Protein AF-A0A068NRI7-F1 (afdb_monomer)

pLDDT: mean 73.52, std 16.6, range [37.78, 91.44]

Mean predicted aligned error: 12.11 Å

Nearest PDB structures (foldseek):
  4r61-assembly1_A  TM=4.196E-01  e=1.698E+00  Human immunodeficiency virus 1

Solvent-accessible surface area (backbone atoms only — not comparable to full-atom values): 8405 Å² total; per-residue (Å²): 145,88,80,81,81,70,68,79,80,62,70,83,78,77,62,83,80,67,79,83,76,74,91,90,63,60,71,65,59,54,49,50,52,50,51,49,53,53,49,50,48,50,33,70,68,40,22,70,54,32,53,52,50,45,71,75,42,43,73,73,59,68,52,39,70,60,49,52,52,51,52,48,50,52,59,65,70,60,54,87,84,60,59,72,66,61,56,49,52,52,51,52,52,51,51,54,51,51,52,53,54,55,39,54,70,39,45,53,65,69,52,34,29,73,70,63,71,39,52,66,67,57,51,53,51,54,51,52,52,53,52,52,44,52,56,50,67,72,72,105

Organism: NCBI:txid661478

Sequence (140 aa):
MRRRLILIVLISTLSAVGLAQQPGGSALDTASSWLRTQWQRVQNEGRPAAERVVRQFPERFKNMRSQIARISKLASDFSDDHHLTEKKELLVELWRVRGSVNLLALLSPDMLHQLTGMDTKTLTTLQSQLDGIRAKLSKG

Secondary structure (DSSP, 8-state):
--SSSSTTSSTTSS-TTSTT--SSS-HHHHHHHHHHHHHHHHHHHHHHHHHHHHHH-THHHHTHHHHHHHHHHHHHH--TTS-HHHHHHHHHHHHHHHHHHHHHTTS-HHHHHHHHS--HHHHHHHHHHHHHHHHHHTT-

Radius of gyration: 17.85 Å; Cα contacts (8 Å, |Δi|>4): 71; chains: 1; bounding box: 34×45×47 Å

Foldseek 3Di:
DPPDPPPPVPPPPPCPVPQPDDPDDDSVVVVVVVVVVVVVVCLVVLLVVLLVVCVVCVVVQQCLVVLLVVLLVVLVVDDPPDDPVVLVVSVVSLVVSLVNLVSLVSYDQVSNCVRHVDGPVVSVVSVVSSVVSVVSSVVD

Structure (mmCIF, N/CA/C/O backbone):
data_AF-A0A068NRI7-F1
#
_entry.id   AF-A0A068NRI7-F1
#
loop_
_atom_site.group_PDB
_atom_site.id
_atom_site.type_symbol
_atom_site.label_atom_id
_atom_site.label_alt_id
_atom_site.label_comp_id
_atom_site.label_asym_id
_atom_site.label_entity_id
_atom_site.label_seq_id
_atom_site.pdbx_PDB_ins_code
_atom_site.Cartn_x
_atom_site.Cartn_y
_atom_site.Cartn_z
_atom_site.occupancy
_atom_site.B_iso_or_equiv
_atom_site.auth_seq_id
_atom_site.auth_comp_id
_atom_site.auth_asym_id
_atom_site.auth_atom_id
_atom_site.pdbx_PDB_model_num
ATOM 1 N N . MET A 1 1 ? 15.173 18.777 18.608 1.00 39.78 1 MET A N 1
ATOM 2 C CA . MET A 1 1 ? 14.147 17.708 18.503 1.00 39.78 1 MET A CA 1
ATOM 3 C C . MET A 1 1 ? 14.150 17.055 17.105 1.00 39.78 1 MET A C 1
ATOM 5 O O . MET A 1 1 ? 13.212 17.242 16.348 1.00 39.78 1 MET A O 1
ATOM 9 N N . ARG A 1 2 ? 15.207 16.321 16.707 1.00 39.12 2 ARG A N 1
ATOM 10 C CA . ARG A 1 2 ? 15.356 15.790 15.322 1.00 39.12 2 ARG A CA 1
ATOM 11 C C . ARG A 1 2 ? 15.851 14.331 15.217 1.00 39.12 2 ARG A C 1
ATOM 13 O O . ARG A 1 2 ? 16.317 13.924 14.165 1.00 39.12 2 ARG A O 1
ATOM 20 N N . ARG A 1 3 ? 15.759 13.521 16.282 1.00 41.31 3 ARG A N 1
ATOM 21 C CA . ARG A 1 3 ? 16.348 12.158 16.311 1.00 41.31 3 ARG A CA 1
ATOM 22 C C . ARG A 1 3 ? 15.366 10.987 16.475 1.00 41.31 3 ARG A C 1
ATOM 24 O O . ARG A 1 3 ? 15.809 9.851 16.541 1.00 41.31 3 ARG A O 1
ATOM 31 N N . ARG A 1 4 ? 14.047 11.215 16.517 1.00 41.41 4 ARG A N 1
ATOM 32 C CA . ARG A 1 4 ? 13.067 10.147 16.832 1.00 41.41 4 ARG A CA 1
ATOM 33 C C . ARG A 1 4 ? 12.369 9.490 15.631 1.00 41.41 4 ARG A C 1
ATOM 35 O O . ARG A 1 4 ? 11.607 8.559 15.833 1.00 41.41 4 ARG A O 1
ATOM 42 N N . LEU A 1 5 ? 12.640 9.921 14.396 1.00 39.03 5 LEU A N 1
ATOM 43 C CA . LEU A 1 5 ? 11.938 9.410 13.203 1.00 39.03 5 LEU A CA 1
ATOM 44 C C . LEU A 1 5 ? 12.660 8.271 12.460 1.00 39.03 5 LEU A C 1
ATOM 46 O O . LEU A 1 5 ? 12.080 7.684 11.556 1.00 39.03 5 LEU A O 1
ATOM 50 N N . ILE A 1 6 ? 13.888 7.916 12.852 1.00 43.09 6 ILE A N 1
ATOM 51 C CA . ILE A 1 6 ? 14.686 6.880 12.164 1.00 43.09 6 ILE A CA 1
ATOM 52 C C . ILE A 1 6 ? 14.401 5.461 12.706 1.00 43.09 6 ILE A C 1
ATOM 54 O O . ILE A 1 6 ? 14.737 4.469 12.069 1.00 43.09 6 ILE A O 1
ATOM 58 N N . LEU A 1 7 ? 13.708 5.331 13.842 1.00 38.03 7 LEU A N 1
ATOM 59 C CA . LEU A 1 7 ? 13.596 4.049 14.549 1.00 38.03 7 LEU A CA 1
ATOM 60 C C . LEU A 1 7 ? 12.488 3.104 14.050 1.00 38.03 7 LEU A C 1
ATOM 62 O O . LEU A 1 7 ? 12.504 1.933 14.404 1.00 38.03 7 LEU A O 1
ATOM 66 N N . ILE A 1 8 ? 11.556 3.563 13.208 1.00 45.94 8 ILE A N 1
ATOM 67 C CA . ILE A 1 8 ? 10.410 2.729 12.784 1.00 45.94 8 ILE A CA 1
ATOM 68 C C . ILE A 1 8 ? 10.731 1.887 11.535 1.00 45.94 8 ILE A C 1
ATOM 70 O O . ILE A 1 8 ? 10.105 0.860 11.299 1.00 45.94 8 ILE A O 1
ATOM 74 N N . VAL A 1 9 ? 11.759 2.249 10.760 1.00 40.50 9 VAL A N 1
ATOM 75 C CA . VAL A 1 9 ? 12.132 1.513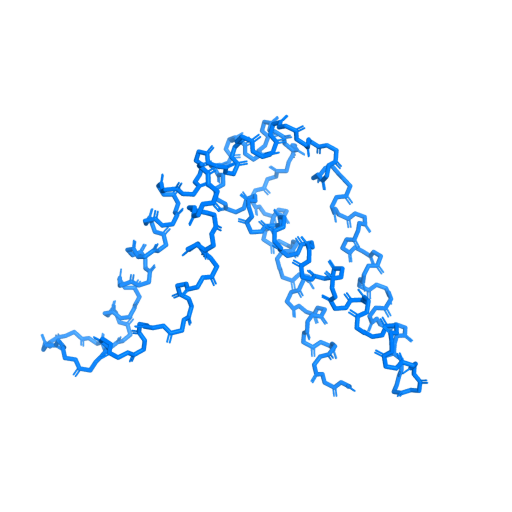 9.532 1.00 40.50 9 VAL A CA 1
ATOM 76 C C . VAL A 1 9 ? 13.178 0.412 9.803 1.00 40.50 9 VAL A C 1
ATOM 78 O O . VAL A 1 9 ? 13.391 -0.462 8.970 1.00 40.50 9 VAL A O 1
ATOM 81 N N . LEU A 1 10 ? 13.780 0.385 10.999 1.00 37.78 10 LEU A N 1
ATOM 82 C CA . LEU A 1 10 ? 14.912 -0.486 11.361 1.00 37.78 10 LEU A CA 1
ATOM 83 C C . LEU A 1 10 ? 14.544 -1.696 12.244 1.00 37.78 10 LEU A C 1
ATOM 85 O O . LEU A 1 10 ? 15.426 -2.352 12.786 1.00 37.78 10 LEU A O 1
ATOM 89 N N . ILE A 1 11 ? 13.257 -2.031 12.379 1.00 46.47 11 ILE A N 1
ATOM 90 C CA . ILE A 1 11 ? 12.805 -3.194 13.178 1.00 46.47 11 ILE A CA 1
ATOM 91 C C . ILE A 1 11 ? 12.812 -4.499 12.347 1.00 46.47 11 ILE A C 1
ATOM 93 O O . ILE A 1 11 ? 12.512 -5.575 12.848 1.00 46.47 11 ILE A O 1
ATOM 97 N N . SER A 1 12 ? 13.207 -4.453 11.069 1.00 41.03 12 SER A N 1
ATOM 98 C CA . SER A 1 12 ? 13.171 -5.635 10.187 1.00 41.03 12 SER A CA 1
ATOM 99 C C . SER A 1 12 ? 14.425 -6.524 10.212 1.00 41.03 12 SER A C 1
ATOM 101 O O . SER A 1 12 ? 14.415 -7.561 9.560 1.00 41.03 12 SER A O 1
ATOM 103 N N . THR A 1 13 ? 15.496 -6.180 10.939 1.00 43.88 13 THR A N 1
ATOM 104 C CA . THR A 1 13 ? 16.765 -6.946 10.876 1.00 43.88 13 THR A CA 1
ATOM 105 C C . THR A 1 13 ? 17.270 -7.529 12.197 1.00 43.88 13 THR A C 1
ATOM 107 O O . THR A 1 13 ? 18.230 -8.290 12.169 1.00 43.88 13 THR A O 1
ATOM 110 N N . LEU A 1 14 ? 16.636 -7.262 13.345 1.00 39.69 14 LEU A N 1
ATOM 111 C CA . LEU A 1 14 ? 17.202 -7.628 14.659 1.00 39.69 14 LEU A CA 1
ATOM 112 C C . LEU A 1 14 ? 16.389 -8.620 15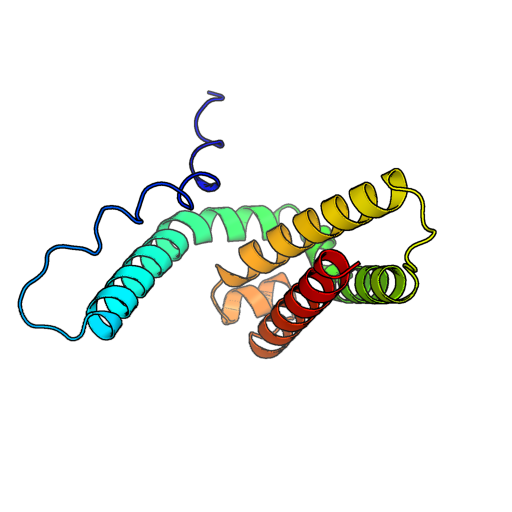.504 1.00 39.69 14 LEU A C 1
ATOM 114 O O . LEU A 1 14 ? 16.700 -8.815 16.674 1.00 39.69 14 LEU A O 1
ATOM 118 N N . SER A 1 15 ? 15.384 -9.298 14.946 1.00 44.66 15 SER A N 1
ATOM 119 C CA . SER A 1 15 ? 14.564 -10.243 15.732 1.00 44.66 15 SER A CA 1
ATOM 120 C C . SER A 1 15 ? 14.614 -11.700 15.271 1.00 44.66 15 SER A C 1
ATOM 122 O O . SER A 1 15 ? 13.989 -12.551 15.896 1.00 44.66 15 SER A O 1
ATOM 124 N N . ALA A 1 16 ? 15.433 -12.026 14.265 1.00 40.53 16 ALA A N 1
ATOM 125 C CA . ALA A 1 16 ? 15.699 -13.417 13.884 1.00 40.53 16 ALA A CA 1
ATOM 126 C C . ALA A 1 16 ? 16.464 -14.216 14.967 1.00 40.53 16 ALA A C 1
ATOM 128 O O . ALA A 1 16 ? 16.520 -15.437 14.899 1.00 40.53 16 ALA A O 1
ATOM 129 N N . VAL A 1 17 ? 17.011 -13.551 15.995 1.00 45.06 17 VAL A N 1
ATOM 130 C CA . VAL A 1 17 ? 17.784 -14.191 17.079 1.00 45.06 17 VAL A CA 1
ATOM 131 C C . VAL A 1 17 ? 16.890 -14.721 18.221 1.00 45.06 17 VAL A C 1
ATOM 133 O O . VAL A 1 17 ? 17.353 -15.481 19.062 1.00 45.06 17 VAL A O 1
ATOM 136 N N . GLY A 1 18 ? 15.592 -14.389 18.254 1.00 40.84 18 GLY A N 1
ATOM 137 C CA . GLY A 1 18 ? 14.686 -14.781 19.351 1.00 40.84 18 GLY A CA 1
ATOM 138 C C . GLY A 1 18 ? 13.881 -16.073 19.146 1.00 40.84 18 GLY A C 1
ATOM 139 O O . GLY A 1 18 ? 13.195 -16.505 20.066 1.00 40.84 18 GLY A O 1
ATOM 140 N N . LEU A 1 19 ? 13.928 -16.690 17.960 1.00 44.25 19 LEU A N 1
ATOM 141 C CA . LEU A 1 19 ? 13.059 -17.825 17.594 1.00 44.25 19 LEU A CA 1
ATOM 142 C C . LEU A 1 19 ? 13.568 -19.206 18.054 1.00 44.25 19 LEU A C 1
ATOM 144 O O . LEU A 1 19 ? 12.883 -20.200 17.835 1.00 44.25 19 LEU A O 1
ATOM 148 N N . ALA A 1 20 ? 14.736 -19.294 18.696 1.00 43.72 20 ALA A N 1
ATOM 149 C CA . ALA A 1 20 ? 15.372 -20.579 19.005 1.00 43.72 20 ALA A CA 1
ATOM 150 C C . ALA A 1 20 ? 15.031 -21.183 20.386 1.00 43.72 20 ALA A C 1
ATOM 152 O O . ALA A 1 20 ? 15.456 -22.301 20.662 1.00 43.72 20 ALA A O 1
ATOM 153 N N . GLN A 1 21 ? 14.299 -20.496 21.272 1.00 44.09 21 GLN A N 1
ATOM 154 C CA . GLN A 1 21 ? 14.101 -20.978 22.650 1.00 44.09 21 GLN A CA 1
ATOM 155 C C . GLN A 1 21 ? 12.696 -20.692 23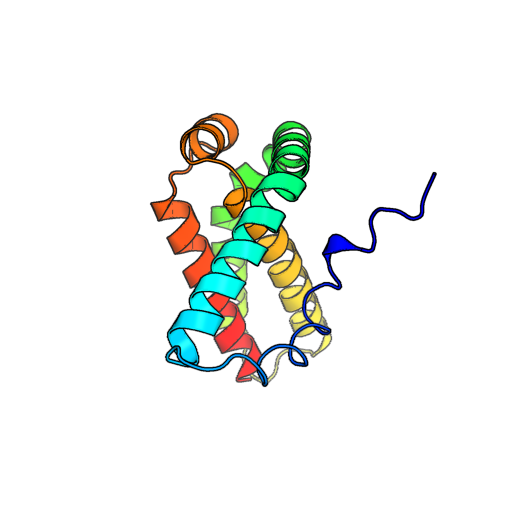.201 1.00 44.09 21 GLN A C 1
ATOM 157 O O . GLN A 1 21 ? 12.513 -19.765 23.983 1.00 44.09 21 GLN A O 1
ATOM 162 N N . GLN A 1 22 ? 11.703 -21.519 22.862 1.00 47.97 22 GLN A N 1
ATOM 163 C CA . GLN A 1 22 ? 10.546 -21.747 23.743 1.00 47.97 22 GLN A CA 1
ATOM 164 C C . GLN A 1 22 ? 10.123 -23.226 23.697 1.00 47.97 22 GLN A C 1
ATOM 166 O O . GLN A 1 22 ? 9.966 -23.767 22.601 1.00 47.97 22 GLN A O 1
ATOM 171 N N . PRO A 1 23 ? 9.947 -23.901 24.851 1.00 46.22 23 PRO A N 1
ATOM 172 C CA . PRO A 1 23 ? 9.591 -25.311 24.881 1.00 46.22 23 PRO A CA 1
ATOM 173 C C . PRO A 1 23 ? 8.071 -25.486 24.741 1.00 46.22 23 PRO A C 1
ATOM 175 O O . PRO A 1 23 ? 7.306 -24.891 25.494 1.00 46.22 23 PRO A O 1
ATOM 178 N N . GLY A 1 24 ? 7.636 -26.335 23.802 1.00 48.06 24 GLY A N 1
ATOM 179 C CA . GLY A 1 24 ? 6.318 -26.991 23.856 1.00 48.06 24 GLY A CA 1
ATOM 180 C C . GLY A 1 24 ? 5.233 -26.559 22.859 1.00 48.06 24 GLY A C 1
ATOM 181 O O . GLY A 1 24 ? 4.165 -27.161 22.871 1.00 48.06 24 GLY A O 1
ATOM 182 N N . GLY A 1 25 ? 5.473 -25.582 21.980 1.00 53.16 25 GLY A N 1
ATOM 183 C CA . GLY A 1 25 ? 4.555 -25.217 20.885 1.00 53.16 25 GLY A CA 1
ATOM 184 C C . GLY A 1 25 ? 5.150 -25.538 19.514 1.00 53.16 25 GLY A C 1
ATOM 185 O O . GLY A 1 25 ? 6.375 -25.536 19.368 1.00 53.16 25 GLY A O 1
ATOM 186 N N . SER A 1 26 ? 4.319 -25.798 18.495 1.00 66.31 26 SER A N 1
ATOM 187 C CA . SER A 1 26 ? 4.836 -25.890 17.125 1.00 66.31 26 SER A CA 1
ATOM 188 C C . SER A 1 26 ? 5.539 -24.567 16.787 1.00 66.31 26 SER A C 1
ATOM 190 O O . SER A 1 26 ? 5.011 -23.486 17.057 1.00 66.31 26 SER A O 1
ATOM 192 N N . ALA A 1 27 ? 6.756 -24.624 16.238 1.00 59.97 27 ALA A N 1
ATOM 193 C CA . ALA A 1 27 ? 7.556 -23.424 15.964 1.00 59.97 27 ALA A CA 1
ATOM 194 C C . ALA A 1 27 ? 6.804 -22.394 15.090 1.00 59.97 27 ALA A C 1
ATOM 196 O O . ALA A 1 27 ? 7.036 -21.190 15.199 1.00 59.97 27 ALA A O 1
ATOM 197 N N . LEU A 1 28 ? 5.859 -22.863 14.266 1.00 57.38 28 LEU A N 1
ATOM 198 C CA . LEU A 1 28 ? 4.982 -22.044 13.432 1.00 57.38 28 LEU A CA 1
ATOM 199 C C . LEU A 1 28 ? 3.907 -21.299 14.235 1.00 57.38 28 LEU A C 1
ATOM 201 O O . LEU A 1 28 ? 3.627 -20.138 13.929 1.00 57.38 28 LEU A O 1
ATOM 205 N N . ASP A 1 29 ? 3.335 -21.913 15.271 1.00 62.41 29 ASP A N 1
ATOM 206 C CA . ASP A 1 29 ? 2.342 -21.263 16.137 1.00 62.41 29 ASP A CA 1
ATOM 207 C C . ASP A 1 29 ? 2.988 -20.172 16.996 1.00 62.41 29 ASP A C 1
ATOM 209 O O . ASP A 1 29 ? 2.443 -19.071 17.135 1.00 62.41 29 ASP A O 1
ATOM 213 N N . THR A 1 30 ? 4.199 -20.429 17.498 1.00 66.44 30 THR A N 1
ATOM 214 C CA . THR A 1 30 ? 5.008 -19.447 18.236 1.00 66.44 30 THR A CA 1
ATOM 215 C C . THR A 1 30 ? 5.453 -18.296 17.333 1.00 66.44 30 THR A C 1
ATOM 217 O O . THR A 1 30 ? 5.316 -17.129 17.703 1.00 66.44 30 THR A O 1
ATOM 220 N N . ALA A 1 31 ? 5.909 -18.585 16.109 1.00 57.81 31 ALA A N 1
ATOM 221 C CA . ALA A 1 31 ? 6.237 -17.546 15.133 1.00 57.81 31 ALA A CA 1
ATOM 222 C C . ALA A 1 31 ? 5.004 -16.700 14.774 1.00 57.81 31 ALA A C 1
ATOM 224 O O . ALA A 1 31 ? 5.076 -15.472 14.740 1.00 57.81 31 ALA A O 1
ATOM 225 N N . SER A 1 32 ? 3.850 -17.336 14.569 1.00 60.16 32 SER A N 1
ATOM 226 C CA . SER A 1 32 ? 2.599 -16.658 14.215 1.00 60.16 32 SER A CA 1
ATOM 227 C C . SER A 1 32 ? 2.054 -15.780 15.343 1.00 60.16 32 SER A C 1
ATOM 229 O O . SER A 1 32 ? 1.543 -14.689 15.078 1.00 60.16 32 SER A O 1
ATOM 231 N N . SER A 1 33 ? 2.140 -16.225 16.599 1.00 68.38 33 SER A N 1
ATOM 232 C CA . SER A 1 33 ? 1.704 -15.442 17.764 1.00 68.38 33 SER A CA 1
ATOM 233 C C . SER A 1 33 ? 2.645 -14.265 18.046 1.00 68.38 33 SER A C 1
ATOM 235 O O . SER A 1 33 ? 2.183 -13.149 18.313 1.00 68.38 33 SER A O 1
ATOM 237 N N . TRP A 1 34 ? 3.955 -14.465 17.877 1.00 66.88 34 TRP A N 1
ATOM 238 C CA . TRP A 1 34 ? 4.952 -13.403 17.969 1.00 66.88 34 TRP A CA 1
ATOM 239 C C . TRP A 1 34 ? 4.757 -12.349 16.873 1.00 66.88 34 TRP A C 1
ATOM 241 O O . TRP A 1 34 ? 4.683 -11.157 17.176 1.00 66.88 34 TRP A O 1
ATOM 251 N N . LEU A 1 35 ? 4.573 -12.772 15.617 1.00 63.91 35 LEU A N 1
ATOM 252 C CA . LEU A 1 35 ? 4.285 -11.877 14.492 1.00 63.91 35 LEU A CA 1
ATOM 253 C C . LEU A 1 35 ? 2.995 -11.084 14.712 1.00 63.91 35 LEU A C 1
ATOM 255 O O . LEU A 1 35 ? 2.983 -9.875 14.480 1.00 63.91 35 LEU A O 1
ATOM 259 N N . ARG A 1 36 ? 1.930 -11.725 15.215 1.00 68.81 36 ARG A N 1
ATOM 260 C CA . ARG A 1 36 ? 0.688 -11.030 15.593 1.00 68.81 36 ARG A CA 1
ATOM 261 C C . ARG A 1 36 ? 0.939 -9.968 16.659 1.00 68.81 36 ARG A C 1
ATOM 263 O O . ARG A 1 36 ? 0.470 -8.847 16.504 1.00 68.81 36 ARG A O 1
ATOM 270 N N . THR A 1 37 ? 1.722 -10.285 17.688 1.00 69.75 37 THR A N 1
ATOM 271 C CA . THR A 1 37 ? 2.064 -9.341 18.764 1.00 69.75 37 THR A CA 1
ATOM 272 C C . THR A 1 37 ? 2.858 -8.142 18.241 1.00 69.75 37 THR A C 1
ATOM 274 O O . THR A 1 37 ? 2.524 -6.997 18.548 1.00 69.75 37 THR A O 1
ATOM 277 N N . GLN A 1 38 ? 3.876 -8.376 17.403 1.00 67.56 38 GLN A N 1
ATOM 278 C CA . GLN A 1 38 ? 4.650 -7.295 16.783 1.00 67.56 38 GLN A CA 1
ATOM 279 C C . GLN A 1 38 ? 3.782 -6.442 15.858 1.00 67.56 38 GLN A C 1
ATOM 281 O O . GLN A 1 38 ? 3.851 -5.215 15.901 1.00 67.56 38 GLN A O 1
ATOM 286 N N . TRP A 1 39 ? 2.918 -7.071 15.064 1.00 66.19 39 TRP A N 1
ATOM 287 C CA . TRP A 1 39 ? 1.996 -6.366 14.182 1.00 66.19 39 TRP A CA 1
ATOM 288 C C . TRP A 1 39 ? 1.007 -5.503 14.963 1.00 66.19 39 TRP A C 1
ATOM 290 O O . TRP A 1 39 ? 0.785 -4.345 14.622 1.00 66.19 39 TRP A O 1
ATOM 300 N N . GLN A 1 40 ? 0.466 -6.027 16.059 1.00 70.75 40 GLN A N 1
ATOM 301 C CA . GLN A 1 40 ? -0.449 -5.294 16.924 1.00 70.75 40 GLN A CA 1
ATOM 302 C C . GLN A 1 40 ? 0.239 -4.104 17.599 1.00 70.75 40 GLN A C 1
ATOM 304 O O . GLN A 1 40 ? -0.347 -3.027 17.696 1.00 70.75 40 GLN A O 1
ATOM 309 N N . ARG A 1 41 ? 1.514 -4.246 17.977 1.00 71.44 41 ARG A N 1
ATOM 310 C CA . ARG A 1 41 ? 2.335 -3.136 18.471 1.00 71.44 41 ARG A CA 1
ATOM 311 C C . ARG A 1 41 ? 2.556 -2.064 17.403 1.00 71.44 41 ARG A C 1
ATOM 313 O O . ARG A 1 41 ? 2.335 -0.886 17.669 1.00 71.44 41 ARG A O 1
ATOM 320 N N . VAL A 1 42 ? 2.908 -2.473 16.185 1.00 70.06 42 VAL A N 1
ATOM 321 C CA . VAL A 1 42 ? 3.059 -1.571 15.032 1.00 70.06 42 VAL A CA 1
ATOM 322 C C . VAL A 1 42 ? 1.749 -0.848 14.718 1.00 70.06 42 VAL A C 1
ATOM 324 O O . VAL A 1 42 ? 1.771 0.342 14.420 1.00 70.06 42 VAL A O 1
ATOM 327 N N . GLN A 1 43 ? 0.602 -1.517 14.832 1.00 70.38 43 GLN A N 1
ATOM 328 C CA . GLN A 1 43 ? -0.693 -0.861 14.684 1.00 70.38 43 GLN A CA 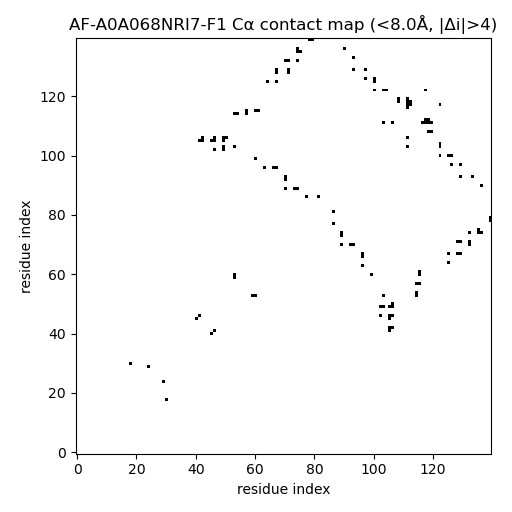1
ATOM 329 C C . GLN A 1 43 ? -0.958 0.144 15.804 1.00 70.38 43 GLN A C 1
ATOM 331 O O . GLN A 1 43 ? -1.317 1.278 15.514 1.00 70.38 43 GLN A O 1
ATOM 336 N N . ASN A 1 44 ? -0.765 -0.230 17.067 1.00 75.12 44 ASN A N 1
ATOM 337 C CA . ASN A 1 44 ? -1.067 0.647 18.200 1.00 75.12 44 ASN A CA 1
ATOM 338 C C . ASN A 1 44 ? -0.182 1.903 18.213 1.00 75.12 44 ASN A C 1
ATOM 340 O O . ASN A 1 44 ? -0.667 3.002 18.472 1.00 75.12 44 ASN A O 1
ATOM 344 N N . GLU A 1 45 ? 1.103 1.754 17.894 1.00 77.56 45 GLU A N 1
ATOM 345 C CA . GLU A 1 45 ? 2.061 2.864 17.876 1.00 77.56 45 GLU A CA 1
ATOM 346 C C . GLU A 1 45 ? 2.024 3.642 16.545 1.00 77.56 45 GLU A C 1
ATOM 348 O O . GLU A 1 45 ? 2.193 4.863 16.517 1.00 77.56 45 GLU A O 1
ATOM 353 N N . GLY A 1 46 ? 1.784 2.950 15.428 1.00 75.31 46 GLY A N 1
ATOM 354 C CA . GLY A 1 46 ? 1.854 3.504 14.076 1.00 75.31 46 GLY A CA 1
ATOM 355 C C . GLY A 1 46 ? 0.548 4.107 13.560 1.00 75.31 46 GLY A C 1
ATOM 356 O O . GLY A 1 46 ? 0.595 5.039 12.756 1.00 75.31 46 GLY A O 1
ATOM 357 N N . ARG A 1 47 ? -0.617 3.647 14.030 1.00 82.56 47 ARG A N 1
ATOM 358 C CA . ARG A 1 47 ? -1.932 4.124 13.565 1.00 82.56 47 ARG A CA 1
ATOM 359 C C . ARG A 1 47 ? -2.143 5.630 13.790 1.00 82.56 47 ARG A C 1
ATOM 361 O O . ARG A 1 47 ? -2.468 6.302 12.812 1.00 82.56 47 ARG A O 1
ATOM 368 N N . PRO A 1 48 ? -1.839 6.226 14.963 1.00 84.12 48 PRO A N 1
ATOM 369 C CA . PRO A 1 48 ? -1.985 7.676 15.153 1.00 84.12 48 PRO A CA 1
ATOM 370 C C . PRO A 1 48 ? -1.053 8.507 14.256 1.00 84.12 48 PRO A C 1
ATOM 372 O O . PRO A 1 48 ? -1.324 9.669 13.940 1.00 84.12 48 PRO A O 1
ATOM 375 N N . ALA A 1 49 ? 0.094 7.950 13.859 1.00 80.81 49 ALA A N 1
ATOM 376 C CA . ALA A 1 49 ? 0.983 8.588 12.894 1.00 80.81 49 ALA A CA 1
ATOM 377 C C . ALA A 1 49 ? 0.432 8.462 11.466 1.00 80.81 49 ALA A C 1
ATOM 379 O O . ALA A 1 49 ? 0.404 9.457 10.743 1.00 80.81 49 ALA A O 1
ATOM 380 N N . ALA A 1 50 ? -0.056 7.278 11.087 1.00 83.12 50 ALA A N 1
ATOM 381 C CA . ALA A 1 50 ? -0.670 7.029 9.788 1.00 83.12 50 ALA A CA 1
ATOM 382 C C . ALA A 1 50 ? -1.896 7.920 9.558 1.00 83.12 50 ALA A C 1
ATOM 384 O O . ALA A 1 50 ? -1.970 8.596 8.535 1.00 83.12 50 ALA A O 1
ATOM 385 N N . GLU A 1 51 ? -2.798 8.011 10.535 1.00 86.56 51 GLU A N 1
ATOM 386 C CA . GLU A 1 51 ? -3.965 8.894 10.476 1.00 86.56 51 GLU A CA 1
ATOM 387 C C . GLU A 1 51 ? -3.576 10.353 10.231 1.00 86.56 51 GLU A C 1
ATOM 389 O O . GLU A 1 51 ? -4.122 11.001 9.337 1.00 86.56 51 GLU A O 1
ATOM 394 N N . ARG A 1 52 ? -2.602 10.873 10.991 1.00 85.81 52 ARG A N 1
ATOM 395 C CA . ARG A 1 52 ? -2.122 12.253 10.826 1.00 85.81 52 ARG A CA 1
ATOM 396 C C . ARG A 1 52 ? -1.557 12.489 9.434 1.00 85.81 52 ARG A C 1
ATOM 398 O O . ARG A 1 52 ? -1.893 13.492 8.815 1.00 85.81 52 ARG A O 1
ATOM 405 N N . VAL A 1 53 ? -0.732 11.572 8.933 1.00 83.81 53 VAL A N 1
ATOM 406 C CA . VAL A 1 53 ? -0.128 11.693 7.600 1.00 83.81 53 VAL A CA 1
ATOM 407 C C . VAL A 1 53 ? -1.197 11.657 6.508 1.00 83.81 53 VAL A C 1
ATOM 409 O O . VAL A 1 53 ? -1.152 12.469 5.587 1.00 83.81 53 VAL A O 1
ATOM 412 N N . VAL A 1 54 ? -2.177 10.759 6.613 1.00 85.31 54 VAL A N 1
ATOM 413 C CA . VAL A 1 54 ? -3.250 10.634 5.617 1.00 85.31 54 VAL A CA 1
ATOM 414 C C . VAL A 1 54 ? -4.145 11.871 5.614 1.00 85.31 54 VAL A C 1
ATOM 416 O O . VAL A 1 54 ? -4.470 12.378 4.544 1.00 85.31 54 VAL A O 1
ATOM 419 N N . ARG A 1 55 ? -4.470 12.422 6.790 1.00 87.25 55 ARG A N 1
ATOM 420 C CA . ARG A 1 55 ? -5.240 13.672 6.909 1.00 87.25 55 ARG A CA 1
ATOM 421 C C . ARG A 1 55 ? -4.480 14.900 6.411 1.00 87.25 55 ARG A C 1
ATOM 423 O O . ARG A 1 55 ? -5.096 15.789 5.839 1.00 87.25 55 ARG A O 1
ATOM 430 N N . GLN A 1 56 ? -3.167 14.964 6.629 1.00 86.25 56 GLN A N 1
ATOM 431 C CA . GLN A 1 56 ? -2.339 16.083 6.165 1.00 86.25 56 GLN A CA 1
ATOM 432 C C . GLN A 1 56 ? -2.109 16.059 4.652 1.00 86.25 56 GLN A C 1
ATOM 434 O O . GLN A 1 56 ? -1.981 17.115 4.039 1.00 86.25 56 GLN A O 1
ATOM 439 N N . PHE A 1 57 ? -2.060 14.870 4.044 1.00 83.62 57 PHE A N 1
ATOM 440 C CA . PHE A 1 57 ? -1.716 14.704 2.630 1.00 83.62 57 PHE A CA 1
ATOM 441 C C . PHE A 1 57 ? -2.704 13.791 1.882 1.00 83.62 57 PHE A C 1
ATOM 443 O O . PHE A 1 57 ? -2.273 12.805 1.278 1.00 83.62 57 PHE A O 1
ATOM 450 N N . PRO A 1 58 ? -4.015 14.095 1.865 1.00 80.75 58 PRO A N 1
ATOM 451 C CA . PRO A 1 58 ? -5.033 13.211 1.288 1.00 80.75 58 PRO A CA 1
ATOM 452 C C . PRO A 1 58 ? -4.829 12.973 -0.215 1.00 80.75 58 PRO A C 1
ATOM 454 O O . PRO A 1 58 ? -5.012 11.858 -0.708 1.00 80.75 58 PRO A O 1
ATOM 457 N N . GLU A 1 59 ? -4.353 13.987 -0.942 1.00 81.25 59 GLU A N 1
ATOM 458 C CA . GLU A 1 59 ? -4.071 13.905 -2.382 1.00 81.25 59 GLU A CA 1
ATOM 459 C C . GLU A 1 59 ? -3.022 12.840 -2.730 1.00 81.25 59 GLU A C 1
ATOM 461 O O . GLU A 1 59 ? -3.088 12.211 -3.788 1.00 81.25 59 GLU A O 1
ATOM 466 N N . ARG A 1 60 ? -2.091 12.553 -1.808 1.00 78.06 60 ARG A N 1
ATOM 467 C CA . ARG A 1 60 ? -1.086 11.497 -1.990 1.00 78.06 60 ARG A CA 1
ATOM 468 C C . ARG A 1 60 ? -1.725 10.106 -2.083 1.00 78.06 60 ARG A C 1
ATOM 470 O O . ARG A 1 60 ? -1.149 9.221 -2.711 1.00 78.06 60 ARG A O 1
ATOM 477 N N . PHE A 1 61 ? -2.896 9.917 -1.477 1.00 83.06 61 PHE A N 1
ATOM 478 C CA . PHE A 1 61 ? -3.578 8.625 -1.386 1.00 83.06 61 PHE A CA 1
ATOM 479 C C . PHE A 1 61 ? -4.719 8.481 -2.401 1.00 83.06 61 PHE A C 1
ATOM 481 O O . PHE A 1 61 ? -4.949 7.369 -2.876 1.00 83.06 61 PHE A O 1
ATOM 488 N N . LYS A 1 62 ? -5.372 9.581 -2.808 1.00 77.69 62 LYS A N 1
ATOM 489 C CA . LYS A 1 62 ? -6.437 9.567 -3.834 1.00 77.69 62 LYS A CA 1
ATOM 490 C C . LYS A 1 62 ? -5.967 8.986 -5.171 1.00 77.69 62 LYS A C 1
ATOM 492 O O . LYS A 1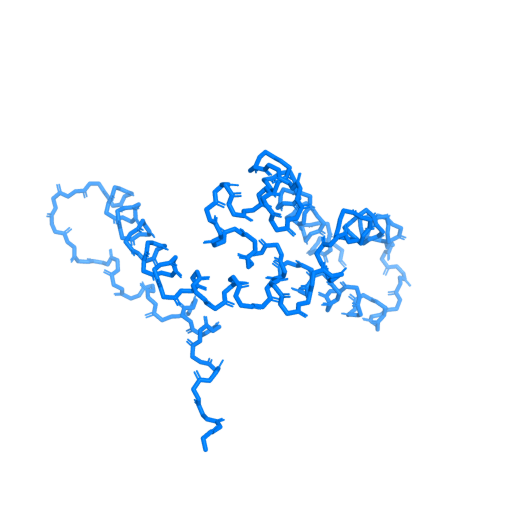 62 ? -6.643 8.150 -5.760 1.00 77.69 62 LYS A O 1
ATOM 497 N N . ASN A 1 63 ? -4.767 9.361 -5.611 1.00 81.50 63 ASN A N 1
ATOM 498 C CA . ASN A 1 63 ? -4.213 8.950 -6.907 1.00 81.50 63 ASN A CA 1
ATOM 499 C C . ASN A 1 63 ? -3.370 7.668 -6.836 1.00 81.50 63 ASN A C 1
ATOM 501 O O . ASN A 1 63 ? -2.557 7.394 -7.716 1.00 81.50 63 ASN A O 1
ATOM 505 N N . MET A 1 64 ? -3.501 6.879 -5.771 1.00 84.69 64 MET A N 1
ATOM 506 C CA . MET A 1 64 ? -2.618 5.734 -5.570 1.00 84.69 64 MET A CA 1
ATOM 507 C C . MET A 1 64 ? -2.928 4.572 -6.518 1.00 84.69 64 MET A C 1
ATOM 509 O O . MET A 1 64 ? -2.004 3.936 -7.016 1.00 84.69 64 MET A O 1
ATOM 513 N N . ARG A 1 65 ? -4.208 4.337 -6.841 1.00 84.06 65 ARG A N 1
ATOM 514 C CA . ARG A 1 65 ? -4.603 3.315 -7.827 1.00 84.06 65 ARG A CA 1
ATOM 515 C C . ARG A 1 65 ? -3.990 3.593 -9.205 1.00 84.06 65 ARG A C 1
ATOM 517 O O . ARG A 1 65 ? -3.443 2.685 -9.823 1.00 84.06 65 ARG A O 1
ATOM 524 N N . SER A 1 66 ? -4.035 4.846 -9.663 1.00 87.31 66 SER A N 1
ATOM 525 C CA . SER A 1 66 ? -3.455 5.240 -10.952 1.00 87.31 66 SER A CA 1
ATOM 526 C C . SER A 1 66 ? -1.926 5.187 -10.937 1.00 87.31 66 SER A C 1
ATOM 528 O O . SER A 1 66 ? -1.334 4.717 -11.906 1.00 87.31 66 SER A O 1
ATOM 530 N N . GLN A 1 67 ? -1.281 5.575 -9.830 1.00 85.88 67 GLN A N 1
ATOM 531 C CA . GLN A 1 67 ? 0.169 5.415 -9.662 1.00 85.88 67 GLN A CA 1
ATOM 532 C C . GLN A 1 67 ? 0.592 3.942 -9.744 1.00 85.88 67 GLN A C 1
ATOM 534 O O . GLN A 1 67 ? 1.511 3.618 -10.488 1.00 85.88 67 GLN A O 1
ATOM 539 N N . ILE A 1 68 ? -0.102 3.035 -9.049 1.00 87.75 68 ILE A N 1
ATOM 540 C CA . ILE A 1 68 ? 0.204 1.595 -9.089 1.00 87.75 68 ILE A CA 1
ATOM 541 C C . ILE A 1 68 ? 0.003 1.031 -10.499 1.00 87.75 68 ILE A C 1
ATOM 543 O O . ILE A 1 68 ? 0.857 0.291 -10.982 1.00 87.75 68 ILE A O 1
ATOM 547 N N . ALA A 1 69 ? -1.070 1.422 -11.193 1.00 87.62 69 ALA A N 1
ATOM 548 C CA . ALA A 1 69 ? -1.302 1.013 -12.577 1.00 87.62 69 ALA A CA 1
ATOM 549 C C . ALA A 1 69 ? -0.188 1.501 -13.522 1.00 87.62 69 ALA A C 1
ATOM 551 O O . ALA A 1 69 ? 0.305 0.726 -14.342 1.00 87.62 69 ALA A O 1
ATOM 552 N N . ARG A 1 70 ? 0.260 2.756 -13.373 1.00 88.50 70 ARG A N 1
ATOM 553 C CA . ARG A 1 70 ? 1.370 3.322 -14.154 1.00 88.50 70 ARG A CA 1
ATOM 554 C C . ARG A 1 70 ? 2.675 2.570 -13.903 1.00 88.50 70 ARG A C 1
ATOM 556 O O . ARG A 1 70 ? 3.317 2.162 -14.864 1.00 88.50 70 ARG A O 1
ATOM 563 N N . ILE A 1 71 ? 3.030 2.334 -12.639 1.00 87.12 71 ILE A N 1
ATOM 564 C CA . ILE A 1 71 ? 4.229 1.567 -12.263 1.00 87.12 71 ILE A CA 1
ATOM 565 C C . ILE A 1 71 ? 4.138 0.140 -12.813 1.00 87.12 71 ILE A C 1
ATOM 567 O O . ILE A 1 71 ? 5.121 -0.372 -13.331 1.00 87.12 71 ILE A O 1
ATOM 571 N N . SER A 1 72 ? 2.965 -0.498 -12.751 1.00 86.06 72 SER A N 1
ATOM 572 C CA . SER A 1 72 ? 2.765 -1.845 -13.297 1.00 86.06 72 SER A CA 1
ATOM 573 C C . SER A 1 72 ? 2.971 -1.906 -14.805 1.00 86.06 72 SER A C 1
ATOM 575 O O . SER A 1 72 ? 3.502 -2.902 -15.301 1.00 86.06 72 SER A O 1
ATOM 577 N N . LYS A 1 73 ? 2.519 -0.876 -15.529 1.00 86.12 73 LYS A N 1
ATOM 578 C CA . LYS A 1 73 ? 2.725 -0.767 -16.971 1.00 86.12 73 LYS A CA 1
ATOM 579 C C . LYS A 1 73 ? 4.210 -0.599 -17.275 1.00 86.12 73 LYS A C 1
ATOM 581 O O . LYS A 1 73 ? 4.766 -1.444 -17.959 1.00 86.12 73 LYS A O 1
ATOM 586 N N . LEU A 1 74 ? 4.855 0.391 -16.653 1.00 83.75 74 LEU A N 1
ATOM 587 C CA . LEU A 1 74 ? 6.293 0.626 -16.801 1.00 83.75 74 LEU A CA 1
ATOM 588 C C . LEU A 1 74 ? 7.090 -0.648 -16.500 1.00 83.75 74 LEU A C 1
ATOM 590 O O . LEU A 1 74 ? 7.851 -1.099 -17.337 1.00 83.75 74 LEU A O 1
ATOM 594 N N . ALA A 1 75 ? 6.835 -1.308 -15.370 1.00 82.62 75 ALA A N 1
ATOM 595 C CA . ALA A 1 75 ? 7.513 -2.549 -14.997 1.00 82.62 75 ALA A CA 1
ATOM 596 C C . ALA A 1 75 ? 7.275 -3.727 -15.960 1.00 82.62 75 ALA A C 1
ATOM 598 O O . ALA A 1 75 ? 8.026 -4.693 -15.907 1.00 82.62 75 ALA A O 1
ATOM 599 N N . SER A 1 76 ? 6.218 -3.692 -16.776 1.00 80.06 76 SER A N 1
ATOM 600 C CA . SER A 1 76 ? 5.976 -4.702 -17.817 1.00 80.06 76 SER A CA 1
ATOM 601 C C . SER A 1 76 ? 6.641 -4.331 -19.145 1.00 80.06 76 SER A C 1
ATOM 603 O O . SER A 1 76 ? 6.977 -5.229 -19.906 1.00 80.06 76 SER A O 1
ATOM 605 N N . ASP A 1 77 ? 6.847 -3.035 -19.389 1.00 77.44 77 ASP A N 1
ATOM 606 C CA . ASP A 1 77 ? 7.545 -2.502 -20.563 1.00 77.44 77 ASP A CA 1
ATOM 607 C C . ASP A 1 77 ? 9.084 -2.542 -20.388 1.00 77.44 77 ASP A C 1
ATOM 609 O O . ASP A 1 77 ? 9.822 -2.510 -21.373 1.00 77.44 77 ASP A O 1
ATOM 613 N N . PHE A 1 78 ? 9.575 -2.664 -19.146 1.00 73.69 78 PHE A N 1
ATOM 614 C CA . PHE A 1 78 ? 10.990 -2.891 -18.832 1.00 73.69 78 PHE A CA 1
ATOM 615 C C . PHE A 1 78 ? 11.457 -4.251 -19.382 1.00 73.69 78 PHE A C 1
ATOM 617 O O . PHE A 1 78 ? 11.182 -5.301 -18.800 1.00 73.69 78 PHE A O 1
ATOM 624 N N . SER A 1 79 ? 12.184 -4.211 -20.498 1.00 61.94 79 SER A N 1
ATOM 625 C CA . SER A 1 79 ? 13.018 -5.309 -21.001 1.00 61.94 79 SER A CA 1
ATOM 626 C C . SER A 1 79 ? 14.453 -5.176 -20.475 1.00 61.94 79 SER A C 1
ATOM 628 O O . SER A 1 79 ? 14.835 -4.113 -19.974 1.00 61.94 79 SER A O 1
ATOM 630 N N . ASP A 1 80 ? 15.247 -6.244 -20.599 1.00 60.97 80 ASP A N 1
ATOM 631 C CA . ASP A 1 80 ? 16.631 -6.328 -20.096 1.00 60.97 80 ASP A CA 1
ATOM 632 C C . ASP A 1 80 ? 17.567 -5.218 -20.633 1.00 60.97 80 ASP A C 1
ATOM 634 O O . ASP A 1 80 ? 18.590 -4.930 -20.014 1.00 60.97 80 ASP A O 1
ATOM 638 N N . ASP A 1 81 ? 17.192 -4.537 -21.725 1.00 61.28 81 ASP A N 1
ATOM 639 C CA . ASP A 1 81 ? 17.967 -3.464 -22.372 1.00 61.28 81 ASP A CA 1
ATOM 640 C C . ASP A 1 81 ? 17.730 -2.046 -21.804 1.00 61.28 81 ASP A C 1
ATOM 642 O O . ASP A 1 81 ? 18.352 -1.083 -22.259 1.00 61.28 81 ASP A O 1
ATOM 646 N N . HIS A 1 82 ? 16.849 -1.859 -20.815 1.00 64.50 82 HIS A N 1
ATOM 647 C CA . HIS A 1 82 ? 16.651 -0.530 -20.215 1.00 64.50 82 HIS A CA 1
ATOM 648 C C . HIS A 1 82 ? 17.825 -0.099 -19.323 1.00 64.50 82 HIS A C 1
ATOM 650 O 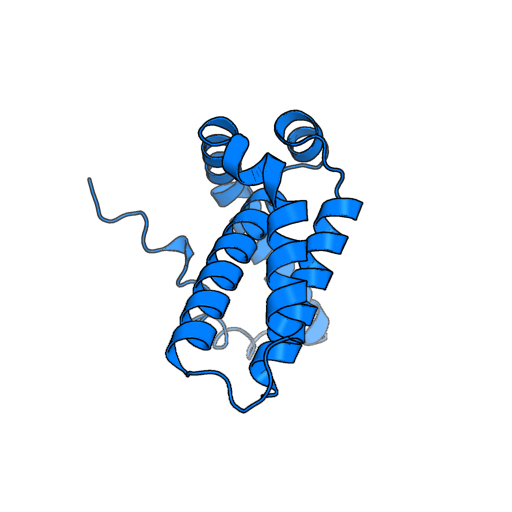O . HIS A 1 82 ? 18.396 -0.877 -18.555 1.00 64.50 82 HIS A O 1
ATOM 656 N N . HIS A 1 83 ? 18.152 1.196 -19.361 1.00 67.69 83 HIS A N 1
ATOM 657 C CA . HIS A 1 83 ? 19.247 1.756 -18.578 1.00 67.69 83 HIS A CA 1
ATOM 658 C C . HIS A 1 83 ? 19.032 1.569 -17.066 1.00 67.69 83 HIS A C 1
ATOM 660 O O . HIS A 1 83 ? 17.970 1.852 -16.508 1.00 67.69 83 HIS A O 1
ATOM 666 N N . LEU A 1 84 ? 20.106 1.176 -16.370 1.00 72.19 84 LEU A N 1
ATOM 667 C CA . LEU A 1 84 ? 20.141 0.954 -14.918 1.00 72.19 84 LEU A CA 1
ATOM 668 C C . LEU A 1 84 ? 19.558 2.130 -14.103 1.00 72.19 84 LEU A C 1
ATOM 670 O O . LEU A 1 84 ? 19.028 1.925 -13.010 1.00 72.19 84 LEU A O 1
ATOM 674 N N . THR A 1 85 ? 19.663 3.357 -14.616 1.00 77.44 85 THR A N 1
ATOM 675 C CA . THR A 1 85 ? 19.119 4.572 -13.993 1.00 77.44 85 THR A CA 1
ATOM 676 C C . THR A 1 85 ? 17.593 4.558 -13.939 1.00 77.44 85 THR A C 1
ATOM 678 O O . THR A 1 85 ? 17.029 4.734 -12.862 1.00 77.44 85 THR A O 1
ATOM 681 N N . GLU A 1 86 ? 16.919 4.256 -15.048 1.00 78.88 86 GLU A N 1
ATOM 682 C CA . GLU A 1 86 ? 15.453 4.230 -15.112 1.00 78.88 86 GLU A CA 1
ATOM 683 C C . GLU A 1 86 ? 14.890 3.106 -14.229 1.00 78.88 86 GLU A C 1
ATOM 685 O O . GLU A 1 86 ? 13.897 3.286 -13.521 1.00 78.88 86 GLU A O 1
ATOM 690 N N . LYS A 1 87 ? 15.580 1.957 -14.181 1.00 77.44 87 LYS A N 1
ATOM 691 C CA . LYS A 1 87 ? 15.224 0.843 -13.287 1.00 77.44 87 LYS A CA 1
ATOM 692 C C . LYS A 1 87 ? 15.295 1.261 -11.816 1.00 77.44 87 LYS A C 1
ATOM 694 O O . LYS A 1 87 ? 14.416 0.916 -11.025 1.00 77.44 87 LYS A O 1
ATOM 699 N N . LYS A 1 88 ? 16.319 2.032 -11.430 1.00 80.19 88 LYS A N 1
ATOM 700 C CA . LYS A 1 88 ? 16.453 2.577 -10.067 1.00 80.19 88 LYS A CA 1
ATOM 701 C C . LYS A 1 88 ? 15.346 3.575 -9.745 1.00 80.19 88 LYS A C 1
ATOM 703 O O . LYS A 1 88 ? 14.782 3.499 -8.655 1.00 80.19 88 LYS A O 1
ATOM 708 N N . GLU A 1 89 ? 15.017 4.476 -10.665 1.00 84.06 89 GLU A N 1
ATOM 709 C CA . GLU A 1 89 ? 13.928 5.442 -10.480 1.00 84.06 89 GLU A CA 1
ATOM 710 C C . GLU A 1 89 ? 12.585 4.738 -10.273 1.00 84.06 89 GLU A C 1
ATOM 712 O O . GLU A 1 89 ? 11.867 5.046 -9.318 1.00 84.06 89 GLU A O 1
ATOM 717 N N . LEU A 1 90 ? 12.298 3.713 -11.079 1.00 83.88 90 LEU A N 1
ATOM 718 C CA . LEU A 1 90 ? 11.089 2.907 -10.937 1.00 83.88 90 LEU A CA 1
ATOM 719 C C . LEU A 1 90 ? 11.044 2.160 -9.594 1.00 83.88 90 LEU A C 1
ATOM 721 O O . LEU A 1 90 ? 9.996 2.106 -8.948 1.00 83.88 90 LEU A O 1
ATOM 725 N N . LEU A 1 91 ? 12.174 1.619 -9.128 1.00 81.06 91 LEU A N 1
ATOM 726 C CA . LEU A 1 91 ? 12.268 0.975 -7.813 1.00 81.06 91 LEU A CA 1
ATOM 727 C C . LEU A 1 91 ? 12.051 1.964 -6.659 1.00 81.06 91 LEU A C 1
ATOM 729 O O . LEU A 1 91 ? 11.394 1.620 -5.673 1.00 81.06 91 LEU A O 1
ATOM 733 N N . VAL A 1 92 ? 12.561 3.193 -6.773 1.00 81.62 92 VAL A N 1
ATOM 734 C CA . VAL A 1 92 ? 12.321 4.261 -5.791 1.00 81.62 92 VAL A CA 1
ATOM 735 C C . VAL A 1 92 ? 10.843 4.650 -5.773 1.00 81.62 92 VAL A C 1
ATOM 737 O O . VAL A 1 92 ? 10.254 4.778 -4.694 1.00 81.62 92 VAL A O 1
ATOM 740 N N . GLU A 1 93 ? 10.214 4.788 -6.942 1.00 84.19 93 GLU A N 1
ATOM 741 C CA . GLU A 1 93 ? 8.783 5.083 -7.044 1.00 84.19 93 GLU A CA 1
ATOM 742 C C . GLU A 1 93 ? 7.942 3.952 -6.431 1.00 84.19 93 GLU A C 1
ATOM 744 O O . GLU A 1 93 ? 7.064 4.212 -5.601 1.00 84.19 93 GLU A O 1
ATOM 749 N N . LEU A 1 94 ? 8.277 2.693 -6.734 1.00 85.44 94 LEU A N 1
ATOM 750 C CA . LEU A 1 94 ? 7.646 1.512 -6.146 1.00 85.44 94 LEU A CA 1
ATOM 751 C C . LEU A 1 94 ? 7.774 1.501 -4.618 1.00 85.44 94 LEU A C 1
ATOM 753 O O . LEU A 1 94 ? 6.788 1.261 -3.917 1.00 85.44 94 LEU A O 1
ATOM 757 N N . TRP A 1 95 ? 8.964 1.787 -4.083 1.00 81.62 95 TRP A N 1
ATOM 758 C CA . TRP A 1 95 ? 9.194 1.845 -2.639 1.00 81.62 95 TRP A CA 1
ATOM 759 C C . TRP A 1 95 ? 8.354 2.9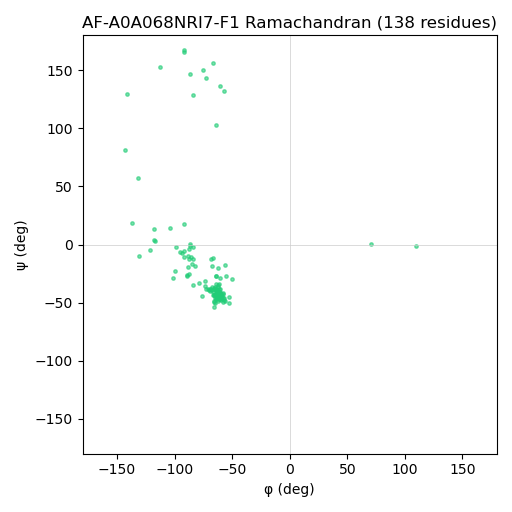41 -1.974 1.00 81.62 95 TRP A C 1
ATOM 761 O O . TRP A 1 95 ? 7.721 2.705 -0.941 1.00 81.62 95 TRP A O 1
ATOM 771 N N . ARG A 1 96 ? 8.265 4.121 -2.601 1.00 84.56 96 ARG A N 1
ATOM 772 C CA . ARG A 1 96 ? 7.448 5.242 -2.115 1.00 84.56 96 ARG A CA 1
ATOM 773 C C . ARG A 1 96 ? 5.964 4.883 -2.057 1.00 84.56 96 ARG A C 1
ATOM 775 O O . ARG A 1 96 ? 5.303 5.189 -1.061 1.00 84.56 96 ARG A O 1
ATOM 782 N N . VAL A 1 97 ? 5.444 4.251 -3.109 1.00 86.38 97 VAL A N 1
ATOM 783 C CA . VAL A 1 97 ? 4.033 3.846 -3.191 1.00 86.38 97 VAL A CA 1
ATOM 784 C C . VAL A 1 97 ? 3.733 2.715 -2.210 1.00 86.38 97 VAL A C 1
ATOM 786 O O . VAL A 1 97 ? 2.729 2.778 -1.501 1.00 86.38 97 VAL A O 1
ATOM 789 N N . ARG A 1 98 ? 4.639 1.742 -2.058 1.00 85.75 98 ARG A N 1
ATOM 790 C CA . ARG A 1 98 ? 4.524 0.689 -1.037 1.00 85.75 98 ARG A CA 1
ATOM 791 C C . ARG A 1 98 ? 4.478 1.263 0.375 1.00 85.75 98 ARG A C 1
ATOM 793 O O . ARG A 1 98 ? 3.648 0.838 1.171 1.00 85.75 98 ARG A O 1
ATOM 800 N N . GLY A 1 99 ? 5.307 2.262 0.678 1.00 82.69 99 GLY A N 1
ATOM 801 C CA . GLY A 1 99 ? 5.250 2.976 1.955 1.00 82.69 99 GLY A CA 1
ATOM 802 C C . GLY A 1 99 ? 3.880 3.615 2.213 1.00 82.69 99 GLY A C 1
ATOM 803 O O . GLY A 1 99 ? 3.345 3.501 3.313 1.00 82.69 99 GLY A O 1
ATOM 804 N N . SER A 1 100 ? 3.273 4.226 1.192 1.00 85.94 100 SER A N 1
ATOM 805 C CA . SER A 1 100 ? 1.920 4.790 1.284 1.00 85.94 100 SER A CA 1
ATOM 806 C C . SER A 1 100 ? 0.839 3.726 1.501 1.00 85.94 100 SER A C 1
ATOM 808 O O . SER A 1 100 ? -0.015 3.906 2.365 1.00 85.94 100 SER A O 1
ATOM 810 N N . VAL A 1 101 ? 0.891 2.602 0.783 1.00 87.38 101 VAL A N 1
ATOM 811 C CA . VAL A 1 101 ? -0.043 1.478 0.978 1.00 87.38 101 VAL A CA 1
ATOM 812 C C . VAL A 1 101 ? 0.106 0.863 2.373 1.00 87.38 101 VAL A C 1
ATOM 814 O O . VAL A 1 101 ? -0.893 0.577 3.029 1.00 87.38 101 VAL A O 1
ATOM 817 N N . ASN A 1 102 ? 1.335 0.728 2.875 1.00 85.88 102 ASN A N 1
ATOM 818 C CA . ASN A 1 102 ? 1.588 0.235 4.228 1.00 85.88 102 ASN A CA 1
ATOM 819 C C . ASN A 1 102 ? 1.026 1.174 5.301 1.0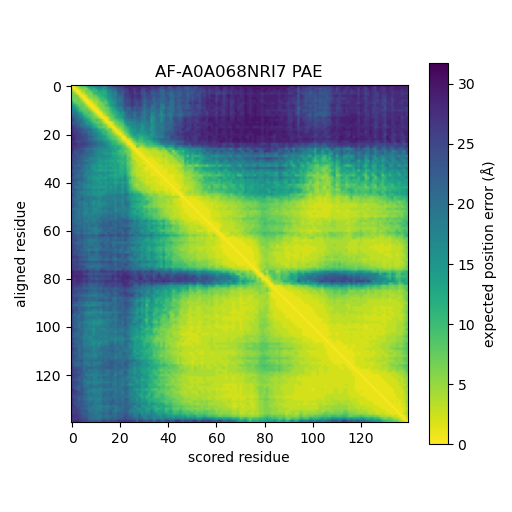0 85.88 102 ASN A C 1
ATOM 821 O O . ASN A 1 102 ? 0.488 0.693 6.291 1.00 85.88 102 ASN A O 1
ATOM 825 N N . LEU A 1 103 ? 1.106 2.494 5.105 1.00 85.62 103 LEU A N 1
ATOM 826 C CA . LEU A 1 103 ? 0.473 3.457 6.012 1.00 85.62 103 LEU A CA 1
ATOM 827 C C . LEU A 1 103 ? 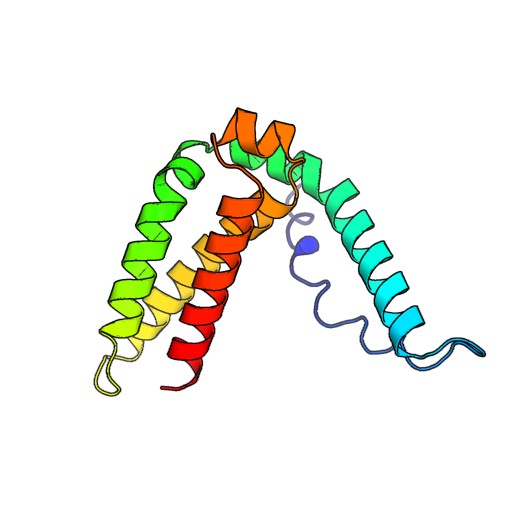-1.049 3.291 6.038 1.00 85.62 103 LEU A C 1
ATOM 829 O O . LEU A 1 103 ? -1.638 3.310 7.115 1.00 85.62 103 LEU A O 1
ATOM 833 N N . LEU A 1 104 ? -1.681 3.075 4.880 1.00 87.62 104 LEU A N 1
ATOM 834 C CA . LEU A 1 104 ? -3.119 2.796 4.826 1.00 87.62 104 LEU A CA 1
ATOM 835 C C . LEU A 1 104 ? -3.490 1.487 5.530 1.00 87.62 104 LEU A C 1
ATOM 837 O O . LEU A 1 104 ? -4.537 1.423 6.164 1.00 87.62 104 LEU A O 1
ATOM 841 N N . ALA A 1 105 ? -2.622 0.475 5.484 1.00 88.06 105 ALA A N 1
ATOM 842 C CA . ALA A 1 105 ? -2.838 -0.803 6.165 1.00 88.06 105 ALA A CA 1
ATOM 843 C C . ALA A 1 105 ? -2.793 -0.714 7.699 1.00 88.06 105 ALA A C 1
ATOM 845 O O . ALA A 1 105 ? -3.198 -1.659 8.374 1.00 88.06 105 ALA A O 1
ATOM 846 N N . LEU A 1 106 ? -2.320 0.405 8.258 1.00 87.81 106 LEU A N 1
ATOM 847 C CA . LEU A 1 106 ? -2.364 0.666 9.700 1.00 87.81 106 LEU A CA 1
ATOM 848 C C . LEU A 1 106 ? -3.698 1.270 10.158 1.00 87.81 106 LEU A C 1
ATOM 850 O O . LEU A 1 106 ? -3.982 1.268 11.360 1.00 87.81 106 LEU A O 1
ATOM 854 N N . LEU A 1 107 ? -4.501 1.801 9.229 1.00 86.88 107 LEU A N 1
ATOM 855 C CA . LEU A 1 107 ? -5.801 2.393 9.528 1.00 86.88 107 LEU A CA 1
ATOM 856 C C . LEU A 1 107 ? -6.844 1.308 9.817 1.00 86.88 107 LEU A C 1
ATOM 858 O O . LEU A 1 107 ? -6.789 0.208 9.267 1.00 86.88 107 LEU A O 1
ATOM 862 N N . SER A 1 108 ? -7.829 1.631 10.661 1.00 87.31 108 SER A N 1
ATOM 863 C CA . SER A 1 108 ? -9.022 0.789 10.784 1.00 87.31 108 SER A CA 1
ATOM 864 C C . SER A 1 108 ? -9.839 0.822 9.480 1.00 87.31 108 SER A C 1
ATOM 866 O O . SER A 1 108 ? -9.745 1.804 8.738 1.00 87.31 108 SER A O 1
ATOM 868 N N . PRO A 1 109 ? -10.663 -0.206 9.198 1.00 89.62 109 PRO A N 1
ATOM 869 C CA . PRO A 1 109 ? -11.503 -0.246 7.997 1.00 89.62 109 PRO A CA 1
ATOM 870 C C . PRO A 1 109 ? -12.373 1.006 7.823 1.00 89.62 109 PRO A C 1
ATOM 872 O O . PRO A 1 109 ? -12.384 1.598 6.745 1.00 89.62 109 PRO A O 1
ATOM 875 N N . ASP A 1 110 ? -13.018 1.460 8.900 1.00 89.31 110 ASP A N 1
ATOM 876 C CA . ASP A 1 110 ? -13.879 2.650 8.876 1.00 89.31 110 ASP A CA 1
ATOM 877 C C . ASP A 1 110 ? -13.097 3.909 8.499 1.00 89.31 110 ASP A C 1
ATOM 879 O O . ASP A 1 110 ? -13.546 4.732 7.707 1.00 89.31 110 ASP A O 1
ATOM 883 N N . MET A 1 111 ? -11.882 4.042 9.027 1.00 89.06 111 MET A N 1
ATOM 884 C CA . MET A 1 111 ? -11.051 5.223 8.832 1.00 89.06 111 MET A CA 1
ATOM 885 C C . MET A 1 111 ? -10.358 5.218 7.471 1.00 89.06 111 MET A C 1
ATOM 887 O O . MET A 1 111 ? -10.188 6.272 6.862 1.00 89.06 111 MET A O 1
ATOM 891 N N . LEU A 1 112 ? -10.008 4.037 6.957 1.00 89.62 112 LEU A N 1
ATOM 892 C CA . LEU A 1 112 ? -9.580 3.857 5.575 1.00 89.62 112 LEU A CA 1
ATOM 893 C C . LEU A 1 112 ? -10.674 4.341 4.616 1.00 89.62 112 LEU A C 1
ATOM 895 O O . LEU A 1 112 ? -10.395 5.158 3.734 1.00 89.62 112 LEU A O 1
ATOM 899 N N . HIS A 1 113 ? -11.915 3.900 4.832 1.00 89.94 113 HIS A N 1
ATOM 900 C CA . HIS A 1 113 ? -13.046 4.306 4.008 1.00 89.94 113 HIS A CA 1
ATOM 901 C C . HIS A 1 113 ? -13.341 5.802 4.150 1.00 89.94 113 HIS A C 1
ATOM 903 O O . HIS A 1 113 ? -13.439 6.504 3.149 1.00 89.94 113 HIS A O 1
ATOM 909 N N . GLN A 1 114 ? -13.373 6.329 5.372 1.00 89.62 114 GLN A N 1
ATOM 910 C CA . GLN A 1 114 ? -13.631 7.746 5.625 1.00 89.62 114 GLN A CA 1
ATOM 911 C C . GLN A 1 114 ? -12.574 8.667 4.996 1.00 89.62 114 GLN A C 1
ATOM 913 O O . GLN A 1 114 ? -12.913 9.714 4.450 1.00 89.62 114 GLN A O 1
ATOM 918 N N . LEU A 1 115 ? -11.289 8.308 5.088 1.00 86.38 115 LEU A N 1
ATOM 919 C CA . LEU A 1 115 ? -10.193 9.178 4.651 1.00 86.38 115 LEU A CA 1
ATOM 920 C C . LEU A 1 115 ? -9.844 9.027 3.169 1.00 86.38 115 LEU A C 1
ATOM 922 O O . LEU A 1 115 ? -9.275 9.947 2.584 1.00 86.38 115 LEU A O 1
ATOM 926 N N . THR A 1 116 ? -10.133 7.873 2.565 1.00 85.75 116 THR A N 1
ATOM 927 C CA . THR A 1 116 ? -9.688 7.565 1.195 1.00 85.75 116 THR A CA 1
ATOM 928 C C . THR A 1 116 ? -10.789 7.049 0.274 1.00 85.75 116 THR A C 1
ATOM 930 O O . THR A 1 116 ? -10.554 6.910 -0.924 1.00 85.75 116 THR A O 1
ATOM 933 N N . GLY A 1 117 ? -11.971 6.731 0.806 1.00 87.75 117 GLY A N 1
ATOM 934 C CA . GLY A 1 117 ? -13.046 6.049 0.083 1.00 87.75 117 GLY A CA 1
ATOM 935 C C . GLY A 1 117 ? -12.759 4.576 -0.228 1.00 87.75 117 GLY A C 1
ATOM 936 O O . GLY A 1 117 ? -13.592 3.916 -0.843 1.00 87.75 117 GLY A O 1
ATOM 937 N N . MET A 1 118 ? -11.598 4.036 0.165 1.00 88.56 118 MET A N 1
ATOM 938 C CA . MET A 1 118 ? -11.227 2.645 -0.109 1.00 88.56 118 MET A CA 1
ATOM 939 C C . MET A 1 118 ? -11.740 1.687 0.962 1.00 88.56 118 MET A C 1
ATOM 941 O O . MET A 1 118 ? -11.779 2.010 2.145 1.00 88.56 118 MET A O 1
ATOM 945 N N . ASP A 1 119 ? -12.080 0.476 0.536 1.00 91.25 119 ASP A N 1
ATOM 946 C CA . ASP A 1 119 ? -12.312 -0.659 1.420 1.00 91.25 119 ASP A CA 1
ATOM 947 C C . ASP A 1 119 ? -11.023 -1.480 1.617 1.00 91.25 119 ASP A C 1
ATOM 949 O O . ASP A 1 119 ? -10.022 -1.339 0.902 1.00 91.25 119 ASP A O 1
ATOM 953 N N . THR A 1 120 ? -11.046 -2.372 2.606 1.00 88.69 120 THR A N 1
ATOM 954 C CA . THR A 1 120 ? -9.924 -3.276 2.896 1.00 88.69 120 THR A CA 1
ATOM 955 C C . THR A 1 120 ? -9.615 -4.198 1.717 1.00 88.69 120 THR A C 1
ATOM 957 O O . THR A 1 120 ? -8.448 -4.469 1.447 1.00 88.69 120 THR A O 1
ATOM 960 N N . LYS A 1 121 ? -10.632 -4.616 0.951 1.00 91.44 121 LYS A N 1
ATOM 961 C CA . LYS A 1 121 ? -10.476 -5.459 -0.244 1.00 91.44 121 LYS A CA 1
ATOM 962 C C . LYS A 1 121 ? -9.666 -4.765 -1.341 1.00 91.44 121 LYS A C 1
ATOM 964 O O . LYS A 1 121 ? -8.754 -5.365 -1.918 1.00 91.44 121 LYS A O 1
ATOM 969 N N . THR A 1 122 ? -9.965 -3.498 -1.618 1.00 89.06 122 THR A N 1
ATOM 970 C CA . THR A 1 122 ? -9.174 -2.664 -2.527 1.00 89.06 122 THR A CA 1
ATOM 971 C C . THR A 1 122 ? -7.741 -2.598 -2.040 1.00 89.06 122 THR A C 1
ATOM 973 O O . THR A 1 122 ? -6.822 -2.798 -2.830 1.00 89.06 122 THR A O 1
ATOM 976 N N . LEU A 1 123 ? -7.537 -2.326 -0.751 1.00 89.31 123 LEU A N 1
ATOM 977 C CA . LEU A 1 123 ? -6.199 -2.187 -0.194 1.00 89.31 123 LEU A CA 1
ATOM 978 C C . LEU A 1 123 ? -5.378 -3.474 -0.352 1.00 89.31 123 LEU A C 1
ATOM 980 O O . LEU A 1 123 ? -4.237 -3.412 -0.806 1.00 89.31 123 LEU A O 1
ATOM 984 N N . THR A 1 124 ? -5.969 -4.637 -0.074 1.00 88.94 124 THR A N 1
ATOM 985 C CA . THR A 1 124 ? -5.327 -5.942 -0.297 1.00 88.94 124 THR A CA 1
ATOM 986 C C . THR A 1 124 ? -5.001 -6.174 -1.772 1.00 88.94 124 THR A C 1
ATOM 988 O O . THR A 1 124 ? -3.927 -6.677 -2.099 1.00 88.94 124 THR A O 1
ATOM 991 N N . THR A 1 125 ? -5.882 -5.750 -2.682 1.00 90.12 125 THR A N 1
ATOM 992 C CA . THR A 1 125 ? -5.624 -5.822 -4.129 1.00 90.12 125 THR A CA 1
ATOM 993 C C . THR A 1 125 ? -4.411 -4.973 -4.514 1.00 90.12 125 THR A C 1
ATOM 995 O O . THR A 1 125 ? -3.533 -5.445 -5.234 1.00 90.12 125 THR A O 1
ATOM 998 N N . LEU A 1 126 ? -4.310 -3.749 -3.984 1.00 88.50 126 LEU A N 1
ATOM 999 C CA . LEU A 1 126 ? -3.163 -2.868 -4.220 1.00 88.50 126 LEU A CA 1
ATOM 1000 C C . LEU A 1 126 ? -1.856 -3.454 -3.672 1.00 88.50 126 LEU A C 1
ATOM 1002 O O . LEU A 1 126 ? -0.821 -3.367 -4.331 1.00 88.50 126 LEU A O 1
ATOM 1006 N N . GLN A 1 127 ? -1.893 -4.075 -2.490 1.00 89.31 127 GLN A N 1
ATOM 1007 C CA . GLN A 1 127 ? -0.736 -4.769 -1.914 1.00 89.31 127 GLN A CA 1
ATOM 1008 C C . GLN A 1 127 ? -0.271 -5.921 -2.811 1.00 89.31 127 GLN A C 1
ATOM 1010 O O . GLN A 1 127 ? 0.912 -6.001 -3.139 1.00 89.31 127 GLN A O 1
ATOM 1015 N N . SER A 1 128 ? -1.206 -6.753 -3.276 1.00 89.19 128 SER A N 1
ATOM 1016 C CA . SER A 1 128 ? -0.909 -7.869 -4.178 1.00 89.19 128 SER A CA 1
ATOM 1017 C C . SER A 1 128 ? -0.306 -7.399 -5.506 1.00 89.19 128 SER A C 1
ATOM 1019 O O . SER A 1 128 ? 0.691 -7.958 -5.963 1.00 89.19 128 SER A O 1
ATOM 1021 N N . GLN A 1 129 ? -0.841 -6.322 -6.093 1.00 88.00 129 GLN A N 1
ATOM 1022 C CA . GLN A 1 129 ? -0.280 -5.719 -7.305 1.00 88.00 129 GLN A CA 1
ATOM 1023 C C . GLN A 1 129 ? 1.162 -5.246 -7.088 1.00 88.00 129 GLN A C 1
ATOM 1025 O O . GLN A 1 129 ? 2.034 -5.545 -7.902 1.00 88.00 129 GLN A O 1
ATOM 1030 N N . LEU A 1 130 ? 1.441 -4.555 -5.980 1.00 88.00 130 LEU A N 1
ATOM 1031 C CA . LEU A 1 130 ? 2.788 -4.086 -5.646 1.00 88.00 130 LEU A CA 1
ATOM 1032 C C . LEU A 1 130 ? 3.788 -5.231 -5.440 1.00 88.00 130 LEU A C 1
ATOM 1034 O O . LEU A 1 130 ? 4.941 -5.117 -5.860 1.00 88.00 130 LEU A O 1
ATOM 1038 N N . ASP A 1 131 ? 3.367 -6.331 -4.815 1.00 86.81 131 ASP A N 1
ATOM 1039 C CA . ASP A 1 131 ? 4.210 -7.518 -4.658 1.00 86.81 131 ASP A CA 1
ATOM 1040 C C . ASP A 1 131 ? 4.476 -8.211 -6.003 1.00 86.81 131 ASP A C 1
ATOM 1042 O O . ASP A 1 131 ? 5.614 -8.599 -6.274 1.00 86.81 131 ASP A O 1
ATOM 1046 N N . GLY A 1 132 ? 3.478 -8.271 -6.890 1.00 85.81 132 GLY A N 1
ATOM 1047 C CA . GLY A 1 132 ? 3.644 -8.768 -8.258 1.00 85.81 132 GLY A CA 1
ATOM 1048 C C . GLY A 1 132 ? 4.627 -7.930 -9.082 1.00 85.81 132 GLY A C 1
ATOM 1049 O O . GLY A 1 132 ? 5.504 -8.482 -9.746 1.00 85.81 132 GLY A O 1
ATOM 1050 N N . ILE A 1 133 ? 4.538 -6.599 -8.998 1.00 85.81 133 ILE A N 1
ATOM 1051 C CA . ILE A 1 133 ? 5.477 -5.678 -9.659 1.00 85.81 133 ILE A CA 1
ATOM 1052 C C . ILE A 1 133 ? 6.899 -5.888 -9.132 1.00 85.81 133 ILE A C 1
ATOM 1054 O O . ILE A 1 133 ? 7.837 -6.013 -9.916 1.00 85.81 133 ILE A O 1
ATOM 1058 N N . ARG A 1 134 ? 7.067 -5.969 -7.806 1.00 82.56 134 ARG A N 1
ATOM 1059 C CA . ARG A 1 134 ? 8.374 -6.220 -7.186 1.00 82.56 134 ARG A CA 1
ATOM 1060 C C . ARG A 1 134 ? 8.991 -7.519 -7.696 1.00 82.56 134 ARG A C 1
ATOM 1062 O O . ARG A 1 134 ? 10.170 -7.525 -8.028 1.00 82.56 134 ARG A O 1
ATOM 1069 N N . ALA A 1 135 ? 8.203 -8.591 -7.759 1.00 82.94 135 ALA A N 1
ATOM 1070 C CA . ALA A 1 135 ? 8.672 -9.893 -8.220 1.00 82.94 135 ALA A CA 1
ATOM 1071 C C . ALA A 1 135 ? 9.138 -9.862 -9.685 1.00 82.94 135 ALA A C 1
ATOM 1073 O O . ALA A 1 135 ? 10.121 -10.522 -10.020 1.00 82.94 135 ALA A O 1
ATOM 1074 N N . LYS A 1 136 ? 8.469 -9.082 -10.547 1.00 79.00 136 LYS A N 1
ATOM 1075 C CA . LYS A 1 136 ? 8.901 -8.858 -11.936 1.00 79.00 136 LYS A CA 1
ATOM 1076 C C . LYS A 1 136 ? 10.239 -8.119 -11.995 1.00 79.00 136 LYS A C 1
ATOM 1078 O O . LYS A 1 136 ? 11.172 -8.608 -12.617 1.00 79.00 136 LYS A O 1
ATOM 1083 N N . LEU A 1 137 ? 10.361 -7.005 -11.272 1.00 75.56 137 LEU A N 1
ATOM 1084 C CA . LEU A 1 137 ? 11.576 -6.180 -11.268 1.00 75.56 137 LEU A CA 1
ATOM 1085 C C . LEU A 1 137 ? 12.795 -6.851 -10.616 1.00 75.56 137 LEU A C 1
ATOM 1087 O O . LEU A 1 137 ? 13.910 -6.386 -10.819 1.00 75.56 137 LEU A O 1
ATOM 1091 N N . SER A 1 138 ? 12.593 -7.900 -9.811 1.00 70.44 138 SER A N 1
ATOM 1092 C CA . SER A 1 138 ? 13.677 -8.702 -9.226 1.00 70.44 138 SER A CA 1
ATOM 1093 C C . SER A 1 138 ? 14.152 -9.865 -10.102 1.00 70.44 138 SER A C 1
ATOM 1095 O O . SER A 1 138 ? 15.116 -10.525 -9.726 1.00 70.44 138 SER A O 1
ATOM 1097 N N . LYS A 1 139 ? 13.432 -10.183 -11.188 1.00 65.56 139 LYS A N 1
ATOM 1098 C CA . LYS A 1 139 ? 13.724 -11.329 -12.067 1.00 65.56 139 LYS A CA 1
ATOM 1099 C C . LYS A 1 139 ? 14.471 -10.959 -13.352 1.00 65.56 139 LYS A C 1
ATOM 1101 O O . LYS A 1 139 ? 15.100 -11.851 -13.908 1.00 65.56 139 LYS A O 1
ATOM 1106 N N . GLY A 1 140 ? 14.392 -9.705 -13.797 1.00 52.78 140 GLY A N 1
ATOM 1107 C CA . GLY A 1 140 ? 15.323 -9.109 -14.769 1.00 52.78 140 GLY A CA 1
ATOM 1108 C C . GLY A 1 140 ? 16.316 -8.210 -14.058 1.00 52.78 140 GLY A C 1
ATOM 1109 O O . GLY A 1 140 ? 17.269 -7.708 -14.678 1.00 52.78 140 GLY A O 1
#